Protein AF-A0A965P077-F1 (afdb_monomer_lite)

Radius of gyration: 17.8 Å; chains: 1; bounding box: 45×40×50 Å

Sequence (137 aa):
MSADMKITLGLLRQVIREGLELAEAGVLDDFQLNEVIIEENLDEAEYKGRDVPLGKPMKGDTAKFKVYVKDKKTGNVKKVNFGDKGMEIRRDNPKARKSFRARHGCGTKRASDRTKAAFWSCRMWSKKPVSKILGGK

Secondary structure (DSSP, 8-state):
--------HHHHHHHHHHHHHHHHTT-S-HHHHHHHHHHT----EESSSSEE-BS--EE-SSSSEEEEEE-TTT--EEEEEES-TT-----SSHHHHHHHHHHTTTTSGGG--TTSHHHHHHHHTSSS-HHHHTT--

Structure (mmCIF, N/CA/C/O backbone):
data_AF-A0A965P077-F1
#
_entry.id   AF-A0A965P077-F1
#
loop_
_atom_site.group_PDB
_atom_site.id
_atom_site.type_symbol
_atom_site.label_atom_id
_atom_site.label_alt_id
_atom_site.label_comp_id
_atom_site.label_asym_id
_atom_site.label_entity_id
_atom_site.label_seq_id
_atom_site.pdbx_PDB_ins_code
_atom_site.Cartn_x
_atom_site.Cartn_y
_atom_site.Cartn_z
_atom_site.occupancy
_atom_site.B_iso_or_equiv
_atom_site.auth_seq_id
_atom_site.auth_comp_id
_atom_site.auth_asym_id
_atom_site.auth_atom_id
_atom_site.pdbx_PDB_model_num
ATOM 1 N N . MET A 1 1 ? -3.931 -28.890 31.395 1.00 40.31 1 MET A N 1
ATOM 2 C CA . MET A 1 1 ? -4.685 -27.628 31.227 1.00 40.31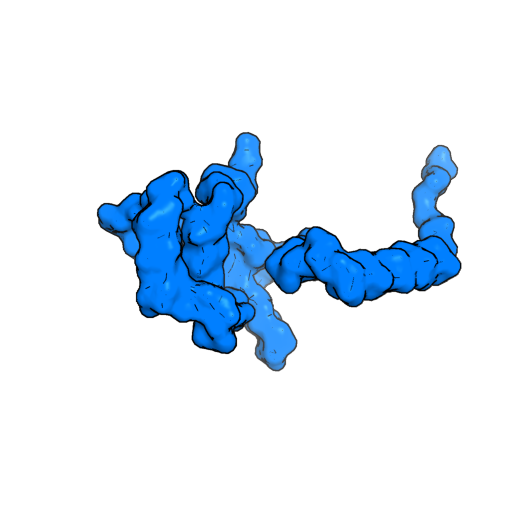 1 MET A CA 1
ATOM 3 C C . MET A 1 1 ? -4.075 -26.594 32.162 1.00 40.31 1 MET A C 1
ATOM 5 O O . MET A 1 1 ? -4.107 -26.834 33.354 1.00 40.31 1 MET A O 1
ATOM 9 N N . SER A 1 2 ? -3.462 -25.485 31.771 1.00 39.31 2 SER A N 1
ATOM 10 C CA . SER A 1 2 ? -2.900 -25.000 30.507 1.00 39.31 2 SER A CA 1
ATOM 11 C C . SER A 1 2 ? -1.799 -24.034 30.957 1.00 39.31 2 SER A C 1
ATOM 13 O O . SER A 1 2 ? -2.078 -23.139 31.751 1.00 39.31 2 SER A O 1
ATOM 15 N N . ALA A 1 3 ? -0.554 -24.278 30.558 1.00 44.47 3 ALA A N 1
ATOM 16 C CA . ALA A 1 3 ? 0.625 -23.556 31.036 1.00 44.47 3 ALA A CA 1
ATOM 17 C C . ALA A 1 3 ? 0.918 -22.328 30.163 1.00 44.47 3 ALA A C 1
ATOM 19 O O . ALA A 1 3 ? 2.042 -22.136 29.716 1.00 44.47 3 ALA A O 1
ATOM 20 N N . ASP A 1 4 ? -0.097 -21.500 29.934 1.00 53.97 4 ASP A N 1
ATOM 21 C CA . ASP A 1 4 ? 0.027 -20.281 29.145 1.00 53.97 4 ASP A CA 1
ATOM 22 C C . ASP A 1 4 ? -0.453 -19.094 29.971 1.00 53.97 4 ASP A C 1
ATOM 24 O O . ASP A 1 4 ? -1.481 -19.172 30.639 1.00 53.97 4 ASP A O 1
ATOM 28 N N . MET A 1 5 ? 0.289 -17.988 29.874 1.00 48.06 5 MET A N 1
ATOM 29 C CA . MET A 1 5 ? -0.014 -16.663 30.430 1.00 48.06 5 MET A CA 1
ATOM 30 C C . MET A 1 5 ? 0.643 -16.305 31.770 1.00 48.06 5 MET A C 1
ATOM 32 O O . MET A 1 5 ? -0.022 -15.863 32.700 1.00 48.06 5 MET A O 1
ATOM 36 N N . LYS A 1 6 ? 1.979 -16.361 31.837 1.00 48.19 6 LYS A N 1
ATOM 37 C CA . LYS A 1 6 ? 2.762 -15.405 32.648 1.00 48.19 6 LYS A CA 1
ATOM 38 C C . LYS A 1 6 ? 4.062 -15.021 31.939 1.00 48.19 6 LYS A C 1
ATOM 40 O O . LYS A 1 6 ? 5.152 -15.323 32.416 1.00 48.19 6 LYS A O 1
ATOM 45 N N . ILE A 1 7 ? 3.951 -14.312 30.815 1.00 53.66 7 ILE A N 1
ATOM 46 C CA . ILE A 1 7 ? 5.055 -13.454 30.369 1.00 53.66 7 ILE A CA 1
ATOM 47 C C . ILE A 1 7 ? 5.165 -12.359 31.434 1.00 53.66 7 ILE A C 1
ATOM 49 O O . ILE A 1 7 ? 4.295 -11.498 31.556 1.00 53.66 7 ILE A O 1
ATOM 53 N N . THR A 1 8 ? 6.167 -12.455 32.302 1.00 59.62 8 THR A N 1
ATOM 54 C CA . THR A 1 8 ? 6.384 -11.485 33.374 1.00 59.62 8 THR A CA 1
ATOM 55 C C . THR A 1 8 ? 6.720 -10.121 32.766 1.00 59.62 8 THR A C 1
ATOM 57 O O . THR A 1 8 ? 7.439 -10.032 31.773 1.00 59.62 8 THR A O 1
ATOM 60 N N . LEU A 1 9 ? 6.237 -9.031 33.375 1.00 56.34 9 LEU A N 1
ATOM 61 C CA . LEU A 1 9 ? 6.557 -7.643 32.986 1.00 56.34 9 LEU A CA 1
ATOM 62 C C . LEU A 1 9 ? 8.070 -7.389 32.824 1.00 56.34 9 LEU A C 1
ATOM 64 O O . LEU A 1 9 ? 8.470 -6.488 32.089 1.00 56.34 9 LEU A O 1
ATOM 68 N N . GLY A 1 10 ? 8.906 -8.186 33.500 1.00 61.03 10 GLY A N 1
ATOM 69 C CA . GLY A 1 10 ? 10.358 -8.189 33.334 1.00 61.03 10 GLY A CA 1
ATOM 70 C C . GLY A 1 10 ? 10.800 -8.620 31.936 1.00 61.03 10 GLY A C 1
ATOM 71 O O . GLY A 1 10 ? 11.600 -7.918 31.325 1.00 61.03 10 GLY A O 1
ATOM 72 N N . LEU A 1 11 ? 10.219 -9.696 31.398 1.00 64.81 11 LEU A N 1
ATOM 73 C CA . LEU A 1 11 ? 10.525 -10.188 30.054 1.00 64.81 11 LEU A CA 1
ATOM 74 C C . LEU A 1 11 ? 10.088 -9.176 28.986 1.00 64.81 11 LEU A C 1
ATOM 76 O O . LEU A 1 11 ? 10.843 -8.885 28.067 1.00 64.81 11 LEU A O 1
ATOM 80 N N . LEU A 1 12 ? 8.913 -8.558 29.157 1.00 67.81 12 LEU A N 1
ATOM 81 C CA . LEU A 1 12 ? 8.425 -7.522 28.240 1.00 67.81 12 LEU A CA 1
ATOM 82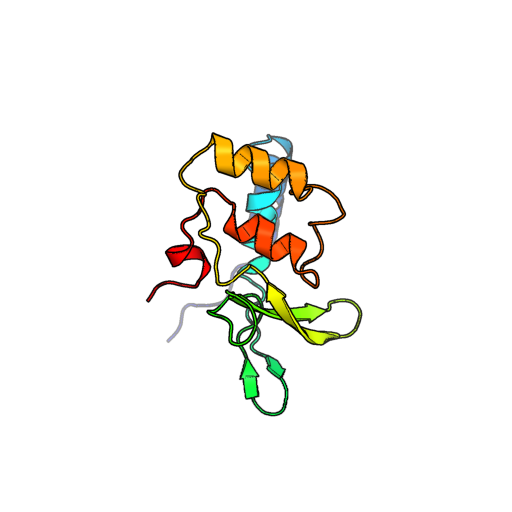 C C . LEU A 1 12 ? 9.333 -6.282 28.244 1.00 67.81 12 LEU A C 1
ATOM 84 O O . LEU A 1 12 ? 9.687 -5.765 27.189 1.00 67.81 12 LEU A O 1
ATOM 88 N N . ARG A 1 13 ? 9.759 -5.819 29.428 1.00 70.00 13 ARG A N 1
ATOM 89 C CA . ARG A 1 13 ? 10.716 -4.705 29.539 1.00 70.00 13 ARG A CA 1
ATOM 90 C C . ARG A 1 13 ? 12.064 -5.042 28.919 1.00 70.00 13 ARG A C 1
ATOM 92 O O . ARG A 1 13 ? 12.703 -4.141 28.391 1.00 70.00 13 ARG A O 1
ATOM 99 N N . GLN A 1 14 ? 12.497 -6.295 29.010 1.00 70.00 14 GLN A N 1
ATOM 100 C CA . GLN A 1 14 ? 13.755 -6.743 28.432 1.00 70.00 14 GLN A CA 1
ATOM 101 C C . GLN A 1 14 ? 13.691 -6.773 26.901 1.00 70.00 14 GLN A C 1
ATOM 103 O O . GLN A 1 14 ? 14.532 -6.147 26.265 1.00 70.00 14 GLN A O 1
ATOM 108 N N . VAL A 1 15 ? 12.624 -7.333 26.324 1.00 69.38 15 VAL A N 1
ATOM 109 C CA . VAL A 1 15 ? 12.389 -7.327 24.868 1.00 69.38 15 VAL A CA 1
ATOM 110 C C . VAL A 1 15 ? 12.280 -5.901 24.311 1.00 69.38 15 VAL A C 1
ATOM 112 O O . VAL A 1 15 ? 12.834 -5.609 23.255 1.00 69.38 15 VAL A O 1
ATOM 115 N N . ILE A 1 16 ? 11.620 -4.979 25.024 1.00 74.88 16 ILE A N 1
ATOM 116 C CA . ILE A 1 16 ? 11.525 -3.570 24.599 1.00 74.88 16 ILE A CA 1
ATOM 117 C C . ILE A 1 16 ? 12.896 -2.877 24.638 1.00 74.88 16 ILE A C 1
ATOM 119 O O . ILE A 1 16 ? 13.207 -2.097 23.740 1.00 74.88 16 ILE A O 1
ATOM 123 N N . ARG A 1 17 ? 13.722 -3.150 25.659 1.00 75.88 17 ARG A N 1
ATOM 124 C CA . ARG A 1 17 ? 15.063 -2.555 25.792 1.00 75.88 17 ARG A CA 1
ATOM 125 C C . ARG A 1 17 ? 16.006 -3.055 24.700 1.00 75.88 17 ARG A C 1
ATOM 127 O O . ARG A 1 17 ? 16.645 -2.242 24.046 1.00 75.88 17 ARG A O 1
ATOM 134 N N . GLU A 1 18 ? 16.016 -4.365 24.465 1.00 72.69 18 GLU A N 1
ATOM 135 C CA . GLU A 1 18 ? 16.800 -5.000 23.399 1.00 72.69 18 GLU A CA 1
ATOM 136 C C . GLU A 1 18 ? 16.337 -4.514 22.012 1.00 72.69 18 GLU A C 1
ATOM 138 O O . GLU A 1 18 ? 17.155 -4.210 21.149 1.00 72.69 18 GLU A O 1
ATOM 143 N N . GLY A 1 19 ? 15.026 -4.335 21.809 1.00 66.31 19 GLY A N 1
ATOM 144 C CA . GLY A 1 19 ? 14.477 -3.755 20.580 1.00 66.31 19 GLY A CA 1
ATOM 145 C C . GLY A 1 19 ? 14.866 -2.288 20.342 1.00 66.31 19 GLY A C 1
ATOM 146 O O . GLY A 1 19 ? 15.036 -1.891 19.188 1.00 66.31 19 GLY A O 1
ATOM 147 N N . LEU A 1 20 ? 15.032 -1.488 21.403 1.00 68.19 20 LEU A N 1
ATOM 148 C CA . LEU A 1 20 ? 15.458 -0.085 21.314 1.00 68.19 20 LEU A CA 1
ATOM 149 C C . LEU A 1 20 ? 16.958 0.035 20.999 1.00 68.19 20 LEU A C 1
ATOM 151 O O . LEU A 1 20 ? 17.327 0.819 20.127 1.00 68.19 20 LEU A O 1
ATOM 155 N N . GLU A 1 21 ? 17.804 -0.795 21.618 1.00 68.19 21 GLU A N 1
ATOM 156 C CA . GLU A 1 21 ? 19.244 -0.843 21.311 1.00 68.19 21 GLU A CA 1
ATOM 157 C C . GLU A 1 21 ? 19.513 -1.292 19.865 1.00 68.19 21 GLU A C 1
ATOM 159 O O . GLU A 1 21 ? 20.376 -0.741 19.181 1.00 68.19 21 GLU A O 1
ATOM 164 N N . LEU A 1 22 ? 18.725 -2.236 19.341 1.00 60.97 22 LEU A N 1
ATOM 165 C CA . LEU A 1 22 ? 18.828 -2.677 17.944 1.00 60.97 22 LEU A CA 1
ATOM 166 C C . LEU A 1 22 ? 18.363 -1.611 16.931 1.00 60.97 22 LEU A C 1
ATOM 168 O O . LEU A 1 22 ? 18.828 -1.611 15.785 1.00 60.97 22 LEU A O 1
ATOM 172 N N . ALA A 1 23 ? 17.473 -0.699 17.338 1.00 57.69 23 ALA A N 1
ATOM 173 C CA . ALA A 1 23 ? 17.053 0.447 16.531 1.00 57.69 23 ALA A CA 1
ATOM 174 C C . ALA A 1 23 ? 18.130 1.549 16.494 1.00 57.69 23 ALA A C 1
ATOM 176 O O . ALA A 1 23 ? 18.382 2.117 15.431 1.00 57.69 23 ALA A O 1
ATOM 177 N N . GLU A 1 24 ? 18.815 1.803 17.615 1.00 65.75 24 GLU A N 1
ATOM 178 C CA . GLU A 1 24 ? 19.961 2.726 17.687 1.00 65.75 24 GLU A CA 1
ATOM 179 C C . GLU A 1 24 ? 21.191 2.186 16.937 1.00 65.75 24 GLU A C 1
ATOM 181 O O . GLU A 1 24 ? 21.920 2.950 16.305 1.00 65.75 24 GLU A O 1
ATOM 186 N N . ALA A 1 25 ? 21.368 0.861 16.907 1.00 64.38 25 ALA A N 1
ATOM 187 C CA . ALA A 1 25 ? 22.412 0.181 16.136 1.00 64.38 25 ALA A CA 1
ATOM 188 C C . ALA A 1 25 ? 22.155 0.143 14.611 1.00 64.38 25 ALA A C 1
ATOM 190 O O . ALA A 1 25 ? 22.974 -0.394 13.862 1.00 64.38 25 ALA A O 1
ATOM 191 N N . GLY A 1 26 ? 21.030 0.688 14.125 1.00 57.31 26 GLY A N 1
ATOM 192 C CA . GLY A 1 26 ? 20.736 0.817 12.692 1.00 57.31 26 GLY A CA 1
ATOM 193 C C . GLY A 1 26 ? 20.490 -0.507 11.955 1.00 57.31 26 GLY A C 1
ATOM 194 O O . GLY A 1 26 ? 20.569 -0.551 10.727 1.00 57.31 26 GLY A O 1
ATOM 195 N N . VAL A 1 27 ? 20.203 -1.590 12.687 1.00 59.91 27 VAL A N 1
ATOM 196 C CA . VAL A 1 27 ? 20.005 -2.944 12.134 1.00 59.91 27 VAL A CA 1
ATOM 197 C C . VAL A 1 27 ? 18.614 -3.105 11.512 1.00 59.91 27 VAL A C 1
ATOM 199 O O . VAL A 1 27 ? 18.439 -3.854 10.550 1.00 59.91 27 VAL A O 1
ATOM 202 N N . LEU A 1 28 ? 17.623 -2.375 12.026 1.00 47.84 28 LEU A N 1
ATOM 203 C CA . LEU A 1 28 ? 16.257 -2.367 11.514 1.00 47.84 28 LEU A CA 1
ATOM 204 C C . LEU A 1 28 ? 15.972 -1.022 10.853 1.00 47.84 28 LEU A C 1
ATOM 206 O O . LEU A 1 28 ? 16.034 0.028 11.487 1.00 47.84 28 LEU A O 1
ATOM 210 N N . ASP A 1 29 ? 15.641 -1.047 9.564 1.00 52.75 29 ASP A N 1
ATOM 211 C CA . ASP A 1 29 ? 15.155 0.148 8.889 1.00 52.75 29 ASP A CA 1
ATOM 212 C C . ASP A 1 29 ? 13.746 0.509 9.407 1.00 52.75 29 ASP A C 1
ATOM 214 O O . ASP A 1 29 ? 12.965 -0.377 9.758 1.00 52.75 29 ASP A O 1
ATOM 218 N N . ASP A 1 30 ? 13.406 1.803 9.449 1.00 54.03 30 ASP A N 1
ATOM 219 C CA . ASP A 1 30 ? 12.131 2.367 9.955 1.00 54.03 30 ASP A CA 1
ATOM 220 C C . ASP A 1 30 ? 10.870 1.630 9.423 1.00 54.03 30 ASP A C 1
ATOM 222 O O . ASP A 1 30 ? 9.811 1.592 10.054 1.00 54.03 30 ASP A O 1
ATOM 226 N N . PHE A 1 31 ? 10.985 0.956 8.271 1.00 54.00 31 PHE A N 1
ATOM 227 C CA . PHE A 1 31 ? 9.942 0.122 7.677 1.00 54.00 31 PHE A CA 1
ATOM 228 C C . PHE A 1 31 ? 9.671 -1.197 8.421 1.00 54.00 31 PHE A C 1
ATOM 230 O O . PHE A 1 31 ? 8.515 -1.628 8.457 1.00 54.00 31 PHE A O 1
ATOM 237 N N . GLN A 1 32 ? 10.696 -1.849 8.981 1.00 53.62 32 GLN A N 1
ATOM 238 C CA . GLN A 1 32 ? 10.576 -3.118 9.715 1.00 53.62 32 GLN A CA 1
ATOM 239 C C . GLN A 1 32 ? 9.925 -2.906 11.085 1.00 53.62 32 GLN A C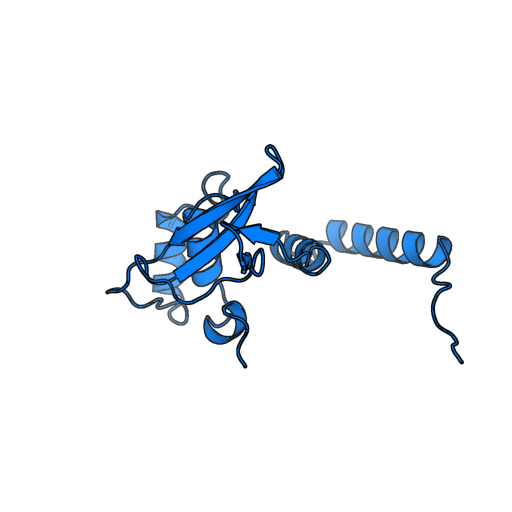 1
ATOM 241 O O . GLN A 1 32 ? 9.047 -3.676 11.466 1.00 53.62 32 GLN A O 1
ATOM 246 N N . LEU A 1 33 ? 10.262 -1.814 11.778 1.00 54.56 33 LEU A N 1
ATOM 247 C CA . LEU A 1 33 ? 9.643 -1.457 13.059 1.00 54.56 33 LEU A CA 1
ATOM 248 C C . LEU A 1 33 ? 8.150 -1.137 12.886 1.00 54.56 33 LEU A C 1
ATOM 250 O O . LEU A 1 33 ? 7.304 -1.579 13.661 1.00 54.56 33 LEU A O 1
ATOM 254 N N . ASN A 1 34 ? 7.801 -0.443 11.798 1.00 53.31 34 ASN A N 1
ATOM 255 C CA . ASN A 1 34 ? 6.408 -0.197 11.444 1.00 53.31 34 ASN A CA 1
ATOM 256 C C . ASN A 1 34 ? 5.677 -1.501 11.081 1.00 53.31 34 ASN A C 1
ATOM 258 O O . ASN A 1 34 ? 4.477 -1.580 11.264 1.00 53.31 34 ASN A O 1
ATOM 262 N N . GLU A 1 35 ? 6.352 -2.533 10.575 1.00 53.25 35 GLU A N 1
ATOM 263 C CA . GLU A 1 35 ? 5.722 -3.822 10.273 1.00 53.25 35 GLU A CA 1
ATOM 264 C C . GLU A 1 35 ? 5.394 -4.637 11.530 1.00 53.25 35 GLU A C 1
ATOM 266 O O . GLU A 1 35 ? 4.279 -5.148 11.628 1.00 53.25 35 GLU A O 1
ATOM 271 N N . VAL A 1 36 ? 6.302 -4.668 12.511 1.00 52.59 36 VAL A N 1
ATOM 272 C CA . VAL A 1 36 ? 6.094 -5.335 13.810 1.00 52.59 36 VAL A CA 1
ATOM 273 C C . VAL A 1 36 ? 4.935 -4.693 14.587 1.00 52.59 36 VAL A C 1
ATOM 275 O O . VAL A 1 36 ? 4.063 -5.392 15.086 1.00 52.59 36 VAL A O 1
ATOM 278 N N . ILE A 1 37 ? 4.829 -3.360 14.578 1.00 52.62 37 ILE A N 1
ATOM 279 C CA . ILE A 1 37 ? 3.735 -2.617 15.242 1.00 52.62 37 ILE A CA 1
ATOM 280 C C . ILE A 1 37 ? 2.358 -2.857 14.571 1.00 52.62 37 ILE A C 1
ATOM 282 O O . ILE A 1 37 ? 1.302 -2.560 15.139 1.00 52.62 37 ILE A O 1
ATOM 286 N N . ILE A 1 38 ? 2.327 -3.364 13.333 1.00 52.91 38 ILE A N 1
ATOM 287 C CA . ILE A 1 38 ? 1.087 -3.551 12.564 1.00 52.91 38 ILE A CA 1
ATOM 288 C C . ILE A 1 38 ? 0.495 -4.951 12.736 1.00 52.91 38 ILE A C 1
ATOM 290 O O . ILE A 1 38 ? -0.730 -5.060 12.666 1.00 52.91 38 ILE A O 1
ATOM 294 N N . GLU A 1 39 ? 1.304 -5.991 12.960 1.00 49.31 39 GLU A N 1
ATOM 295 C CA . GLU A 1 39 ? 0.766 -7.340 13.196 1.00 49.31 39 GLU A CA 1
ATOM 296 C C . GLU A 1 39 ? -0.038 -7.431 14.500 1.00 49.31 39 GLU A C 1
ATOM 298 O O . GLU A 1 39 ? -1.032 -8.150 14.538 1.00 49.31 39 GLU A O 1
ATOM 303 N N . GLU A 1 40 ? 0.287 -6.622 15.513 1.00 46.91 40 GLU A N 1
ATOM 304 C CA . GLU A 1 40 ? -0.436 -6.614 16.796 1.00 46.91 40 GLU A CA 1
ATOM 305 C C . GLU A 1 40 ? -1.812 -5.911 16.767 1.00 46.91 40 GLU A C 1
ATOM 307 O O . GLU A 1 40 ? -2.537 -5.964 17.752 1.00 46.91 40 GLU A O 1
ATOM 312 N N . ASN A 1 41 ? -2.215 -5.262 15.665 1.00 46.56 41 ASN A N 1
ATOM 313 C CA . ASN A 1 41 ? -3.469 -4.483 15.584 1.00 46.56 41 ASN A CA 1
ATOM 314 C C . ASN A 1 41 ? -4.540 -5.136 14.682 1.00 46.56 41 ASN A C 1
ATOM 316 O O . ASN A 1 41 ? -5.189 -4.454 13.878 1.00 46.56 41 ASN A O 1
ATOM 320 N N . LEU A 1 42 ? -4.694 -6.460 14.750 1.00 48.50 42 LEU A N 1
ATOM 321 C CA . LEU A 1 42 ? -5.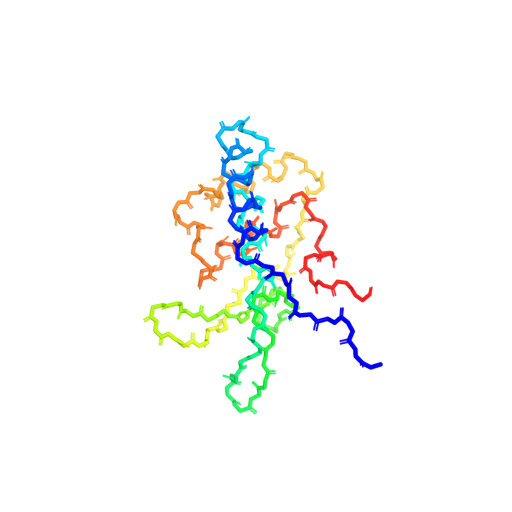736 -7.188 14.021 1.00 48.50 42 LEU A CA 1
ATOM 322 C C . LEU A 1 42 ? -7.053 -7.206 14.799 1.00 48.50 42 LEU A C 1
ATOM 324 O O . LEU A 1 42 ? -7.455 -8.242 15.308 1.00 48.50 42 LEU A O 1
ATOM 328 N N . ASP A 1 43 ? -7.754 -6.078 14.791 1.00 54.31 43 ASP A N 1
ATOM 329 C CA . ASP A 1 43 ? -9.161 -6.051 15.176 1.00 54.31 43 ASP A CA 1
ATOM 330 C C . ASP A 1 43 ? -9.990 -5.846 13.912 1.00 54.31 43 ASP A C 1
ATOM 332 O O . ASP A 1 43 ? -9.912 -4.819 13.227 1.00 54.31 43 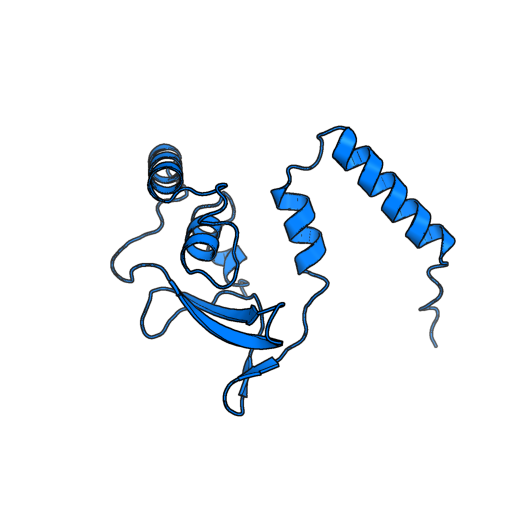ASP A O 1
ATOM 336 N N . GLU A 1 44 ? -10.735 -6.880 13.546 1.00 61.66 44 GLU A N 1
ATOM 337 C CA . GLU A 1 44 ? -11.829 -6.806 12.586 1.00 61.66 44 GLU A CA 1
ATOM 338 C C . GLU A 1 44 ? -12.735 -5.619 12.946 1.00 61.66 44 GLU A C 1
ATOM 340 O O . GLU A 1 44 ? -12.904 -5.272 14.116 1.00 61.66 44 GLU A O 1
ATOM 345 N N . ALA A 1 45 ? -13.270 -4.926 11.943 1.00 68.81 45 ALA A N 1
ATOM 346 C CA . ALA A 1 45 ? -14.133 -3.782 12.201 1.00 68.81 45 ALA A CA 1
ATOM 347 C C . ALA A 1 45 ? -15.371 -3.813 11.323 1.00 68.81 45 ALA A C 1
ATOM 349 O O . ALA A 1 45 ? -15.306 -4.190 10.152 1.00 68.81 45 ALA A O 1
ATOM 350 N N . GLU A 1 46 ? -16.481 -3.338 11.875 1.00 69.31 46 GLU A N 1
ATOM 351 C CA . GLU A 1 46 ? -17.724 -3.231 11.136 1.00 69.31 46 GLU A CA 1
ATOM 352 C C . GLU A 1 46 ? -17.654 -2.053 10.150 1.00 69.31 46 GLU A C 1
ATOM 354 O O . GLU A 1 46 ? -17.427 -0.894 10.510 1.00 69.31 46 GLU A O 1
ATOM 359 N N . TYR A 1 47 ? -17.852 -2.344 8.868 1.00 70.81 47 TYR A N 1
ATOM 360 C CA . TYR A 1 47 ? -18.000 -1.351 7.815 1.00 70.81 47 TYR A CA 1
ATOM 361 C C . TYR A 1 47 ? -19.303 -1.597 7.057 1.00 70.81 47 TYR A C 1
ATOM 363 O O . TYR A 1 47 ? -19.399 -2.519 6.246 1.00 70.81 47 TYR A O 1
ATOM 371 N N . LYS A 1 48 ? -20.292 -0.720 7.274 1.00 74.62 48 LYS A N 1
ATOM 372 C CA . LYS A 1 48 ? -21.632 -0.803 6.662 1.00 74.62 48 LYS A CA 1
ATOM 373 C C . LYS A 1 48 ? -22.331 -2.150 6.937 1.00 74.62 48 LYS A C 1
ATOM 375 O O . LYS A 1 48 ? -22.808 -2.784 5.994 1.00 74.62 48 LYS A O 1
ATOM 380 N N . GLY A 1 49 ? -22.362 -2.592 8.199 1.00 75.31 49 GLY A N 1
ATOM 381 C CA . GLY A 1 49 ? -23.026 -3.839 8.598 1.00 75.31 49 GLY A CA 1
ATOM 382 C C . GLY A 1 49 ? -22.287 -5.114 8.189 1.00 75.31 49 GLY A C 1
ATOM 383 O O . GLY A 1 49 ? -22.914 -6.158 8.039 1.00 75.31 49 GLY A O 1
ATOM 384 N N . ARG A 1 50 ? -20.980 -5.030 7.905 1.00 77.31 50 ARG A N 1
ATOM 385 C CA . ARG A 1 50 ? -20.141 -6.183 7.549 1.00 77.31 50 ARG A CA 1
ATOM 386 C C . ARG A 1 50 ? -18.798 -6.095 8.246 1.00 77.31 50 ARG A C 1
ATOM 388 O O . ARG A 1 50 ? -18.153 -5.048 8.166 1.00 77.31 50 ARG A O 1
ATOM 395 N N . ASP A 1 51 ? -18.347 -7.202 8.814 1.00 78.38 51 ASP A N 1
ATOM 396 C CA . ASP A 1 51 ? -16.986 -7.318 9.323 1.00 78.38 51 ASP A CA 1
ATOM 397 C C . ASP A 1 51 ? -15.993 -7.282 8.165 1.00 78.38 51 ASP A C 1
ATOM 399 O O . ASP A 1 51 ? -16.088 -8.041 7.192 1.00 78.38 51 ASP A O 1
ATOM 403 N N . VAL A 1 52 ? -15.052 -6.342 8.235 1.00 82.88 52 VAL A N 1
ATOM 404 C CA . VAL A 1 52 ? -13.994 -6.197 7.240 1.00 82.88 52 VAL A CA 1
ATOM 405 C C . VAL A 1 52 ? -12.617 -6.322 7.884 1.00 82.88 52 VAL A C 1
ATOM 407 O O . VAL A 1 52 ? -12.361 -5.729 8.935 1.00 82.88 52 VAL A O 1
ATOM 410 N N . PRO A 1 53 ? -11.680 -7.033 7.229 1.00 83.94 53 PRO A N 1
ATOM 411 C CA . PRO A 1 53 ? -10.311 -7.097 7.706 1.00 83.94 53 PRO A CA 1
ATOM 412 C C . PRO A 1 53 ? -9.645 -5.726 7.553 1.00 83.94 53 PRO A C 1
ATOM 414 O O . PRO A 1 53 ? -9.542 -5.177 6.447 1.00 83.94 53 PRO A O 1
ATOM 417 N N . LEU A 1 54 ? -9.162 -5.173 8.665 1.00 86.50 54 LEU A N 1
ATOM 418 C CA . LEU A 1 54 ? -8.438 -3.910 8.668 1.00 86.50 54 LEU A CA 1
ATOM 419 C C . LEU A 1 54 ? -6.983 -4.090 8.238 1.00 86.50 54 LEU A C 1
ATOM 421 O O . LEU A 1 54 ? -6.321 -5.081 8.529 1.00 86.50 54 LEU A O 1
ATOM 425 N N . GLY A 1 55 ? -6.467 -3.104 7.505 1.00 84.62 55 GLY A N 1
ATOM 426 C CA . GLY A 1 55 ? -5.060 -3.031 7.116 1.00 84.62 55 GLY A CA 1
ATOM 427 C C . GLY A 1 55 ? -4.600 -4.072 6.094 1.00 84.62 55 GLY A C 1
ATOM 428 O O . GLY A 1 55 ? -3.451 -3.992 5.664 1.00 84.62 55 GLY A O 1
ATOM 429 N N . LYS A 1 56 ? -5.474 -4.991 5.668 1.00 87.38 56 LYS A N 1
ATOM 430 C CA . LYS A 1 56 ? -5.183 -6.021 4.666 1.00 87.38 56 LYS A CA 1
ATOM 431 C C . LYS A 1 56 ? -5.632 -5.556 3.274 1.00 87.38 56 LYS A C 1
ATOM 433 O O . LYS A 1 56 ? -6.831 -5.360 3.052 1.00 87.38 56 LYS A O 1
ATOM 438 N N . PRO A 1 57 ? -4.705 -5.336 2.324 1.00 90.62 57 PRO A N 1
ATOM 439 C CA . PRO A 1 57 ? -5.072 -4.997 0.959 1.00 90.62 57 PRO A CA 1
ATOM 440 C C . PRO A 1 57 ? -5.690 -6.188 0.232 1.00 90.62 57 PRO A C 1
ATOM 442 O O . PRO A 1 57 ? -5.217 -7.313 0.339 1.00 90.62 57 PRO A O 1
ATOM 445 N N . MET A 1 58 ? -6.720 -5.923 -0.562 1.00 90.56 58 MET A N 1
ATOM 446 C CA . MET A 1 58 ? -7.472 -6.912 -1.331 1.00 90.56 58 MET A CA 1
ATOM 447 C C . MET A 1 58 ? -7.655 -6.429 -2.769 1.00 90.56 58 MET A C 1
ATOM 449 O O . MET A 1 58 ? -7.464 -5.247 -3.068 1.00 90.56 58 MET A O 1
ATOM 453 N N . LYS A 1 59 ? -8.064 -7.320 -3.679 1.00 90.19 59 LYS A N 1
ATOM 454 C CA . LYS A 1 59 ? -8.467 -6.902 -5.032 1.00 90.19 59 LYS A CA 1
ATOM 455 C C . LYS A 1 59 ? -9.674 -5.963 -4.955 1.00 90.19 59 LYS A C 1
ATOM 457 O O . LYS A 1 59 ? -10.626 -6.213 -4.217 1.00 90.19 59 LYS A O 1
ATOM 462 N N . GLY A 1 60 ? -9.572 -4.846 -5.668 1.00 88.25 60 GLY A N 1
ATOM 463 C CA . GLY A 1 60 ? -10.554 -3.770 -5.654 1.00 88.25 60 GLY A CA 1
ATOM 464 C C . GLY A 1 60 ? -11.615 -3.918 -6.740 1.00 88.25 60 GLY A C 1
ATOM 465 O O . GLY A 1 60 ? -11.382 -4.538 -7.775 1.00 88.25 60 GLY A O 1
ATOM 466 N N . ASP A 1 61 ? -12.772 -3.301 -6.495 1.00 85.50 61 ASP A N 1
ATOM 467 C CA . ASP A 1 61 ? -13.901 -3.299 -7.433 1.00 85.50 61 ASP A CA 1
ATOM 468 C C . ASP A 1 61 ? -13.803 -2.094 -8.382 1.00 85.50 61 ASP A C 1
ATOM 470 O O . ASP A 1 61 ? -14.007 -2.226 -9.583 1.00 85.50 61 ASP A O 1
ATOM 474 N N . THR A 1 62 ? -13.433 -0.918 -7.860 1.00 88.19 62 THR A N 1
ATOM 475 C CA . THR A 1 62 ? -13.285 0.335 -8.627 1.00 88.19 62 THR A CA 1
ATOM 476 C C . THR A 1 62 ? -11.851 0.537 -9.111 1.00 88.19 62 THR A C 1
ATOM 478 O O . THR A 1 62 ? -11.617 0.743 -10.298 1.00 88.19 62 THR A O 1
ATOM 481 N N . ALA A 1 63 ? -10.885 0.423 -8.200 1.00 92.44 63 ALA A N 1
ATOM 482 C CA . ALA A 1 63 ? -9.453 0.472 -8.490 1.00 92.44 63 ALA A CA 1
ATOM 483 C C . ALA A 1 63 ? -8.865 -0.946 -8.530 1.00 92.44 63 ALA A C 1
ATOM 485 O O . ALA A 1 63 ? -9.579 -1.921 -8.296 1.00 92.44 63 ALA A O 1
ATOM 486 N N . LYS A 1 64 ? -7.562 -1.082 -8.796 1.00 93.19 64 LYS A N 1
ATOM 487 C CA . LYS A 1 64 ? -6.914 -2.403 -8.810 1.00 93.19 64 LYS A CA 1
ATOM 488 C C . LYS A 1 64 ? -6.946 -3.081 -7.439 1.00 93.19 64 LYS A C 1
ATOM 490 O O . LYS A 1 64 ? -7.161 -4.291 -7.352 1.00 93.19 64 LYS A O 1
ATOM 495 N N . PHE A 1 65 ? -6.780 -2.301 -6.372 1.00 94.00 65 PHE A N 1
ATOM 496 C CA . PHE A 1 65 ? -6.801 -2.781 -4.995 1.00 94.00 65 PHE A CA 1
ATOM 497 C C . PHE A 1 65 ? -7.686 -1.909 -4.100 1.00 94.00 65 PHE A C 1
ATOM 499 O O . PHE A 1 65 ? -7.914 -0.726 -4.369 1.00 94.00 65 PHE A O 1
ATOM 506 N N . LYS A 1 66 ? -8.174 -2.508 -3.014 1.00 93.44 66 LYS A N 1
ATOM 507 C CA . LYS A 1 66 ? -8.910 -1.845 -1.936 1.00 93.44 66 LYS A CA 1
ATOM 508 C C . LYS A 1 66 ? -8.346 -2.250 -0.582 1.00 93.44 66 LYS A C 1
ATOM 510 O O . LYS A 1 66 ? -7.831 -3.352 -0.432 1.00 93.44 66 LYS A O 1
ATOM 515 N N . VAL A 1 67 ? -8.465 -1.375 0.404 1.00 92.56 67 VAL A N 1
ATOM 516 C CA . VAL A 1 67 ? -8.088 -1.659 1.791 1.00 92.56 67 VAL A CA 1
ATOM 517 C C . VAL A 1 67 ? -8.976 -0.873 2.739 1.00 92.56 67 VAL A C 1
ATOM 519 O O . VAL A 1 67 ? -9.350 0.266 2.450 1.00 92.56 67 VAL A O 1
ATOM 522 N N . TYR A 1 68 ? -9.318 -1.492 3.861 1.00 91.12 68 TYR A N 1
ATOM 523 C CA . TYR A 1 68 ? -10.039 -0.841 4.942 1.00 91.12 68 TYR A CA 1
ATOM 524 C C . TYR A 1 68 ? -9.043 -0.379 5.993 1.00 91.12 68 TYR A C 1
ATOM 526 O O . TYR A 1 68 ? -8.160 -1.128 6.411 1.00 91.12 68 TYR A O 1
ATOM 534 N N . VAL A 1 69 ? -9.142 0.886 6.379 1.00 90.44 69 VAL A N 1
ATOM 535 C CA . VAL A 1 69 ? -8.214 1.510 7.317 1.00 90.44 69 VAL A CA 1
ATOM 536 C C . VAL A 1 69 ? -9.016 2.240 8.368 1.00 90.44 69 VAL A C 1
ATOM 538 O O . VAL A 1 69 ? -9.838 3.090 8.035 1.00 90.44 69 VAL A O 1
ATOM 541 N N . LYS A 1 70 ? -8.751 1.931 9.633 1.00 86.38 70 LYS A N 1
ATOM 542 C CA . LYS A 1 70 ? -9.267 2.705 10.754 1.00 86.38 70 LYS A CA 1
ATOM 543 C C . LYS A 1 70 ? -8.426 3.964 10.916 1.00 86.38 70 LYS A C 1
ATOM 545 O O . LYS A 1 70 ? -7.202 3.901 11.038 1.00 86.38 70 LYS A O 1
ATOM 550 N N . ASP A 1 71 ? -9.081 5.112 10.859 1.00 82.69 71 ASP A N 1
ATOM 551 C CA . ASP A 1 71 ? -8.450 6.395 11.118 1.00 82.69 71 ASP A CA 1
ATOM 552 C C . ASP A 1 71 ? -8.255 6.548 12.629 1.00 82.69 71 ASP A C 1
ATOM 554 O O . ASP A 1 71 ? -9.224 6.627 13.380 1.00 82.69 71 ASP A O 1
ATOM 558 N N . LYS A 1 72 ? -6.999 6.600 13.084 1.00 79.69 72 LYS A N 1
ATOM 559 C CA . LYS A 1 72 ? -6.675 6.716 14.515 1.00 79.69 72 LYS A CA 1
ATOM 560 C C . LYS A 1 72 ? -7.216 8.002 15.150 1.00 79.69 72 LYS A C 1
ATOM 562 O O . LYS A 1 72 ? -7.390 8.037 16.359 1.00 79.69 72 LYS A O 1
ATOM 567 N N . LYS A 1 73 ? -7.476 9.050 14.358 1.00 78.31 73 LYS A N 1
ATOM 568 C CA . LYS A 1 73 ? -7.966 10.340 14.868 1.00 78.31 73 LYS A CA 1
ATOM 569 C C . LYS A 1 73 ? -9.470 10.358 15.082 1.00 78.31 73 LYS A C 1
ATOM 571 O O . LYS A 1 73 ? -9.944 11.009 15.999 1.00 78.31 73 LYS A O 1
ATOM 576 N N . THR A 1 74 ? -10.213 9.700 14.195 1.00 81.06 74 THR A N 1
ATOM 577 C CA . THR A 1 74 ? -11.684 9.755 14.193 1.00 81.06 74 THR A CA 1
ATOM 578 C C . THR A 1 74 ? -12.332 8.439 14.607 1.00 81.06 74 THR A C 1
ATOM 580 O O . THR A 1 74 ? -13.543 8.391 14.755 1.00 81.06 74 THR A O 1
ATOM 583 N N . GLY A 1 75 ? -11.562 7.355 14.743 1.00 80.25 75 GLY A N 1
ATOM 584 C CA . GLY A 1 75 ? -12.068 6.007 15.017 1.00 80.25 75 GLY A CA 1
ATOM 585 C C . GLY A 1 75 ? -12.786 5.350 13.832 1.00 80.25 75 GLY A C 1
ATOM 586 O O . GLY A 1 75 ? -13.040 4.149 13.868 1.00 80.25 75 GLY A O 1
ATOM 587 N N . ASN A 1 76 ? -13.062 6.104 12.764 1.00 85.12 76 ASN A N 1
ATOM 588 C CA . ASN A 1 76 ? -13.861 5.659 11.629 1.00 85.12 76 ASN A CA 1
ATOM 589 C C . ASN A 1 76 ? -13.083 4.747 10.678 1.00 85.12 76 ASN A C 1
ATOM 591 O O . ASN A 1 76 ? -11.915 4.992 10.355 1.00 85.12 76 ASN A O 1
ATOM 595 N N . VAL A 1 77 ? -13.773 3.739 10.144 1.00 88.25 77 VAL A N 1
ATOM 596 C CA . VAL A 1 77 ? -13.244 2.864 9.095 1.00 88.25 77 VAL A CA 1
ATOM 597 C C . VAL A 1 77 ? -13.454 3.510 7.727 1.00 88.25 77 VAL A C 1
ATOM 599 O O . VAL A 1 77 ? -14.573 3.803 7.306 1.00 88.25 77 VAL A O 1
ATOM 602 N N . LYS A 1 78 ? -12.360 3.714 6.996 1.00 89.44 78 LYS A N 1
ATOM 603 C CA . LYS A 1 78 ? -12.343 4.268 5.640 1.00 89.44 78 LYS A CA 1
ATOM 604 C C . LYS A 1 78 ? -11.964 3.185 4.632 1.00 89.44 78 LYS A C 1
ATOM 606 O O . LYS A 1 78 ? -10.979 2.473 4.818 1.00 89.44 78 LYS A O 1
ATOM 611 N N . LYS A 1 79 ? -12.715 3.100 3.529 1.00 91.06 79 LYS A N 1
ATOM 612 C CA . LYS A 1 79 ? -12.351 2.297 2.350 1.00 91.06 79 LYS A CA 1
ATOM 613 C C . LYS A 1 79 ? -11.445 3.131 1.447 1.00 91.06 79 LYS A C 1
ATOM 615 O O . LYS A 1 79 ? -11.877 4.149 0.913 1.00 91.06 79 LYS A O 1
ATOM 620 N N . VAL A 1 80 ? -10.214 2.681 1.240 1.00 92.75 80 VAL A N 1
ATOM 621 C CA . VAL A 1 80 ? -9.249 3.317 0.337 1.00 92.75 80 VAL A CA 1
ATOM 622 C C . VAL A 1 80 ? -9.112 2.460 -0.916 1.00 92.75 80 VAL A C 1
ATOM 624 O O . VAL A 1 80 ? -8.754 1.286 -0.837 1.00 92.75 80 VAL A O 1
ATOM 627 N N . ASN A 1 81 ? -9.393 3.047 -2.078 1.00 94.06 81 ASN A N 1
ATOM 628 C CA . ASN A 1 81 ? -9.177 2.427 -3.386 1.00 94.06 81 ASN A CA 1
ATOM 629 C C . ASN A 1 81 ? -7.868 2.964 -3.978 1.00 94.06 81 ASN A C 1
ATOM 631 O O . ASN A 1 81 ? -7.616 4.168 -3.916 1.00 94.06 81 ASN A O 1
ATOM 635 N N . PHE A 1 82 ? -7.024 2.090 -4.525 1.00 94.00 82 PHE A N 1
ATOM 636 C CA . PHE A 1 82 ? -5.718 2.491 -5.047 1.00 94.00 82 PHE A CA 1
ATOM 637 C C . PHE A 1 82 ? -5.217 1.573 -6.169 1.00 94.00 82 PHE A C 1
ATOM 639 O O . PHE A 1 82 ? -5.639 0.423 -6.308 1.00 94.00 82 PHE A O 1
ATOM 646 N N . GLY A 1 83 ? -4.278 2.102 -6.955 1.00 91.44 83 GLY A N 1
ATOM 647 C CA . GLY A 1 83 ? -3.714 1.431 -8.124 1.00 91.44 83 GLY A CA 1
ATOM 648 C C . GLY A 1 83 ? -4.643 1.449 -9.340 1.00 91.44 83 GLY A C 1
ATOM 649 O O . GLY A 1 83 ? -5.862 1.344 -9.225 1.00 91.44 83 GLY A O 1
ATOM 650 N N . ASP A 1 84 ? -4.045 1.552 -10.520 1.00 90.38 84 ASP A N 1
ATOM 651 C CA . ASP A 1 84 ? -4.765 1.537 -11.791 1.00 90.38 84 ASP A CA 1
ATOM 652 C C . ASP A 1 84 ? -4.960 0.095 -12.279 1.00 90.38 84 ASP A C 1
ATOM 654 O O . ASP A 1 84 ? -4.018 -0.701 -12.242 1.00 90.38 84 ASP A O 1
ATOM 658 N N . LYS A 1 85 ? -6.172 -0.254 -12.724 1.00 88.81 85 LYS A N 1
ATOM 659 C CA . LYS A 1 85 ? -6.500 -1.593 -13.234 1.00 88.81 85 LYS A CA 1
ATOM 660 C C . LYS A 1 85 ? -5.711 -1.940 -14.496 1.00 88.81 85 LYS A C 1
ATOM 662 O O . LYS A 1 85 ? -5.300 -3.092 -14.627 1.00 88.81 85 LYS A O 1
ATOM 667 N N . GLY A 1 86 ? -5.464 -0.959 -15.366 1.00 87.81 86 GLY A N 1
ATOM 668 C CA . GLY A 1 86 ? -4.762 -1.151 -16.636 1.00 87.81 86 GLY A CA 1
ATOM 669 C C . GLY A 1 86 ? -3.242 -1.244 -16.502 1.00 87.81 86 GLY A C 1
ATOM 670 O O . GLY A 1 86 ? -2.569 -1.646 -17.445 1.00 87.81 86 GLY A O 1
ATOM 671 N N . MET A 1 87 ? -2.681 -0.906 -15.335 1.00 86.75 87 MET A N 1
ATOM 672 C CA . MET A 1 87 ? -1.232 -0.889 -15.142 1.00 86.75 87 MET A CA 1
ATOM 673 C C . MET A 1 87 ? -0.731 -2.053 -14.299 1.00 86.75 87 MET A C 1
ATOM 675 O O . MET A 1 87 ? -1.240 -2.367 -13.219 1.00 86.75 87 MET A O 1
ATOM 679 N N . GLU A 1 88 ? 0.337 -2.680 -14.773 1.00 88.56 88 GLU A N 1
ATOM 680 C CA . GLU A 1 88 ? 1.082 -3.667 -14.011 1.00 88.56 88 GLU A CA 1
ATOM 681 C C . GLU A 1 88 ? 2.076 -3.006 -13.048 1.00 88.56 88 GLU A C 1
ATOM 683 O O . GLU A 1 88 ? 2.728 -2.008 -13.357 1.00 88.56 88 GLU A O 1
ATOM 688 N N . ILE A 1 89 ? 2.218 -3.601 -11.864 1.00 90.94 89 ILE A N 1
ATOM 689 C CA . ILE A 1 89 ? 3.239 -3.209 -10.896 1.00 90.94 89 ILE A CA 1
ATOM 690 C C . ILE A 1 89 ? 4.533 -3.952 -11.244 1.00 90.94 89 ILE A C 1
ATOM 692 O O . ILE A 1 89 ? 4.782 -5.051 -10.744 1.00 90.94 89 ILE A O 1
ATOM 696 N N . ARG A 1 90 ? 5.375 -3.316 -12.061 1.00 89.69 90 ARG A N 1
ATOM 697 C CA . ARG A 1 90 ? 6.710 -3.802 -12.461 1.00 89.69 90 ARG A CA 1
ATOM 698 C C . ARG A 1 90 ? 7.753 -3.599 -11.351 1.00 89.69 90 ARG A C 1
ATOM 700 O O . ARG A 1 90 ? 8.734 -2.875 -11.518 1.00 89.69 90 ARG A O 1
ATOM 707 N N . ARG A 1 91 ? 7.486 -4.149 -10.163 1.00 87.69 91 ARG A N 1
ATOM 708 C CA . ARG A 1 91 ? 8.317 -3.993 -8.944 1.00 87.69 91 ARG A CA 1
ATOM 709 C C . ARG A 1 91 ? 9.647 -4.754 -8.999 1.00 87.69 91 ARG A C 1
ATOM 711 O O . ARG A 1 91 ? 10.582 -4.413 -8.272 1.00 87.69 91 ARG A O 1
ATOM 718 N N . ASP A 1 92 ? 9.665 -5.816 -9.792 1.00 88.56 92 ASP A N 1
ATOM 719 C CA . ASP A 1 92 ? 10.781 -6.706 -10.096 1.00 88.56 92 ASP A CA 1
ATOM 720 C C . ASP A 1 92 ? 11.850 -5.974 -10.911 1.00 88.56 92 ASP A C 1
ATOM 722 O O . ASP A 1 92 ? 13.039 -6.143 -10.658 1.00 88.56 92 ASP A O 1
ATOM 726 N N . ASN A 1 93 ? 11.435 -5.056 -11.787 1.00 93.00 93 ASN A N 1
ATOM 727 C CA . ASN A 1 93 ? 12.345 -4.151 -12.469 1.00 93.00 93 ASN A CA 1
ATOM 728 C C . ASN A 1 93 ? 12.814 -3.025 -11.514 1.00 93.00 93 ASN A C 1
ATOM 730 O O . ASN A 1 93 ? 12.038 -2.120 -11.175 1.00 93.00 93 ASN A O 1
ATOM 734 N N . PRO A 1 94 ? 14.099 -3.003 -11.104 1.00 92.44 94 PRO A N 1
ATOM 735 C CA . PRO A 1 94 ? 14.597 -2.038 -10.125 1.00 92.44 94 PRO A CA 1
ATOM 736 C C . PRO A 1 94 ? 14.554 -0.592 -10.639 1.00 92.44 94 PRO A C 1
ATOM 738 O O . PRO A 1 94 ? 14.318 0.325 -9.847 1.00 92.44 94 PRO A O 1
ATOM 741 N N . LYS A 1 95 ? 14.728 -0.374 -11.952 1.00 94.38 95 LYS A N 1
ATOM 742 C CA . LYS A 1 95 ? 14.654 0.959 -12.573 1.00 94.38 95 LYS A CA 1
ATOM 743 C C . LYS A 1 95 ? 13.221 1.491 -12.534 1.00 94.38 95 LYS A C 1
ATOM 745 O O . LYS A 1 95 ? 13.000 2.623 -12.099 1.00 94.38 95 LYS A O 1
ATOM 750 N N . ALA A 1 96 ? 12.246 0.658 -12.905 1.00 93.25 96 ALA A N 1
ATOM 751 C CA . ALA A 1 96 ? 10.829 1.015 -12.840 1.00 93.25 96 ALA A CA 1
ATOM 752 C C . ALA A 1 96 ? 10.394 1.302 -11.396 1.00 93.25 96 ALA A C 1
ATOM 754 O O . ALA A 1 96 ? 9.773 2.334 -11.132 1.00 93.25 96 ALA A O 1
ATOM 755 N N . ARG A 1 97 ? 10.807 0.453 -10.445 1.00 93.12 97 ARG A N 1
ATOM 756 C CA . ARG A 1 97 ? 10.536 0.651 -9.017 1.00 93.12 97 ARG A CA 1
ATOM 757 C C . ARG A 1 97 ? 11.113 1.960 -8.490 1.00 93.12 97 ARG A C 1
ATOM 759 O O . ARG A 1 97 ? 10.402 2.698 -7.811 1.00 93.12 97 ARG A O 1
ATOM 766 N N . LYS A 1 98 ? 12.374 2.274 -8.804 1.00 92.56 98 LYS A N 1
ATOM 767 C CA . LYS A 1 98 ? 13.014 3.533 -8.388 1.00 92.56 98 LYS A CA 1
ATOM 768 C C . LYS A 1 98 ? 12.280 4.745 -8.970 1.00 92.56 98 LYS A C 1
ATOM 770 O O . LYS A 1 98 ? 11.950 5.662 -8.223 1.00 92.56 98 LYS A O 1
ATOM 775 N N . SER A 1 99 ? 11.963 4.719 -10.266 1.00 94.38 99 SER A N 1
ATOM 776 C CA . SER A 1 99 ? 11.238 5.804 -10.944 1.00 94.38 99 SER A CA 1
ATOM 777 C C . SER A 1 99 ? 9.844 6.031 -10.355 1.00 94.38 99 SER A C 1
ATOM 779 O O . SER A 1 99 ? 9.479 7.169 -10.062 1.00 94.38 99 SER A O 1
ATOM 781 N N . PHE A 1 100 ? 9.074 4.960 -10.136 1.00 93.56 100 PHE A N 1
ATOM 782 C CA . PHE A 1 100 ? 7.757 5.058 -9.510 1.00 93.56 100 PHE A CA 1
ATOM 783 C C . PHE A 1 100 ? 7.865 5.680 -8.118 1.00 93.56 100 PHE A C 1
ATOM 785 O O . PHE A 1 100 ? 7.190 6.661 -7.818 1.00 93.56 100 PHE A O 1
ATOM 792 N N . ARG A 1 101 ? 8.761 5.152 -7.276 1.00 92.19 101 ARG A N 1
ATOM 793 C CA . ARG A 1 101 ? 8.922 5.630 -5.899 1.00 92.19 101 ARG A CA 1
ATOM 794 C C . ARG A 1 101 ? 9.337 7.099 -5.829 1.00 92.19 101 ARG A C 1
ATOM 796 O O . ARG A 1 101 ? 8.820 7.806 -4.970 1.00 92.19 101 ARG A O 1
ATOM 803 N N . ALA A 1 102 ? 10.197 7.556 -6.741 1.00 92.31 102 ALA A N 1
ATOM 804 C CA . ALA A 1 102 ? 10.601 8.958 -6.832 1.00 92.31 102 ALA A CA 1
ATOM 805 C C . ALA A 1 102 ? 9.427 9.869 -7.229 1.00 92.31 102 ALA A C 1
ATOM 807 O O . ALA A 1 102 ? 9.130 10.830 -6.526 1.00 92.31 102 ALA A O 1
ATOM 808 N N . ARG A 1 103 ? 8.697 9.531 -8.301 1.00 91.25 103 ARG A N 1
ATOM 809 C CA . ARG A 1 103 ? 7.559 10.336 -8.790 1.00 91.25 103 ARG A CA 1
ATOM 810 C C . ARG A 1 103 ? 6.372 10.357 -7.826 1.00 91.25 103 ARG A C 1
ATOM 812 O O . ARG A 1 103 ? 5.642 11.341 -7.769 1.00 91.25 103 ARG A O 1
ATOM 819 N N . HIS A 1 104 ? 6.184 9.285 -7.059 1.00 88.38 104 HIS A N 1
ATOM 820 C CA . HIS A 1 104 ? 5.105 9.168 -6.077 1.00 88.38 104 HIS A CA 1
ATOM 821 C C . HIS A 1 104 ? 5.507 9.591 -4.654 1.00 88.38 104 HIS A C 1
ATOM 823 O O . HIS A 1 104 ? 4.676 9.515 -3.748 1.00 88.38 104 HIS A O 1
ATOM 829 N N . GLY A 1 105 ? 6.745 10.055 -4.441 1.00 87.94 105 GLY A N 1
ATOM 830 C CA . GLY A 1 105 ? 7.213 10.539 -3.138 1.00 87.94 105 GLY A CA 1
ATOM 831 C C . GLY A 1 105 ? 7.177 9.469 -2.045 1.00 87.94 105 GLY A C 1
ATOM 832 O O . GLY A 1 105 ? 6.838 9.762 -0.897 1.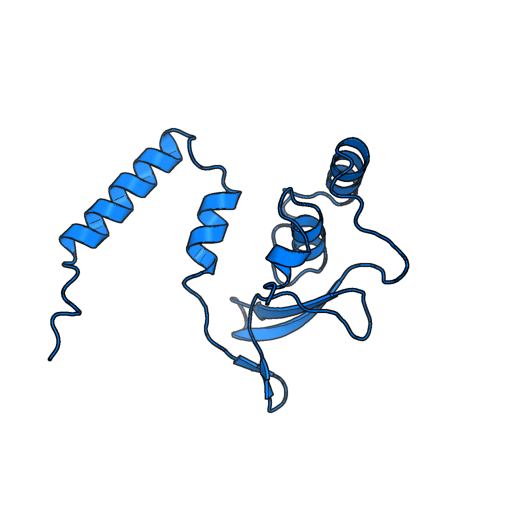00 87.94 105 GLY A O 1
ATOM 833 N N . CYS A 1 106 ? 7.473 8.215 -2.386 1.00 89.31 106 CYS A N 1
ATOM 834 C CA . CYS A 1 106 ? 7.475 7.129 -1.413 1.00 89.31 106 CYS A CA 1
ATOM 835 C C . CYS A 1 106 ? 8.579 7.339 -0.370 1.00 89.31 106 CYS A C 1
ATOM 837 O O . CYS A 1 106 ? 9.741 7.489 -0.735 1.00 89.31 106 CYS A O 1
ATOM 839 N N . GLY A 1 107 ? 8.218 7.308 0.915 1.00 83.00 107 GLY A N 1
ATOM 840 C CA . GLY A 1 107 ? 9.122 7.651 2.022 1.00 83.00 107 GLY A CA 1
ATOM 841 C C . GLY A 1 107 ? 9.066 9.125 2.442 1.00 83.00 107 GLY A C 1
ATOM 842 O O . GLY A 1 107 ? 9.752 9.517 3.373 1.00 83.00 107 GLY A O 1
ATOM 843 N N . THR A 1 108 ? 8.231 9.944 1.794 1.00 88.38 108 THR A N 1
ATOM 844 C CA . THR A 1 108 ? 7.938 11.315 2.243 1.00 88.38 108 THR A CA 1
ATOM 845 C C . THR A 1 108 ? 6.645 11.362 3.055 1.00 88.38 108 THR A C 1
ATOM 847 O O . THR A 1 108 ? 5.780 10.495 2.904 1.00 88.38 108 THR A O 1
ATOM 850 N N . LYS A 1 109 ? 6.434 12.450 3.812 1.00 84.44 109 LYS A N 1
ATOM 851 C CA . LYS A 1 109 ? 5.203 12.713 4.588 1.00 84.44 109 LYS A CA 1
ATOM 852 C C . LYS A 1 109 ? 3.913 12.582 3.762 1.00 84.44 109 LYS A C 1
ATOM 854 O O . LYS A 1 109 ? 2.860 12.243 4.301 1.00 84.44 109 LYS A O 1
ATOM 859 N N . ARG A 1 110 ? 3.975 12.807 2.442 1.00 79.75 110 ARG A N 1
ATOM 860 C CA . ARG A 1 110 ? 2.837 12.637 1.521 1.00 79.75 110 ARG A CA 1
ATOM 861 C C . ARG A 1 110 ? 2.342 11.188 1.461 1.00 79.75 110 ARG A C 1
ATOM 863 O O . ARG A 1 110 ? 1.141 10.968 1.305 1.00 79.75 110 ARG A O 1
ATOM 870 N N . ALA A 1 111 ? 3.254 10.227 1.578 1.00 85.50 111 ALA A N 1
ATOM 871 C CA . ALA A 1 111 ? 3.005 8.797 1.439 1.00 85.50 111 ALA A CA 1
ATOM 872 C C . ALA A 1 111 ? 3.134 8.022 2.763 1.00 85.50 111 ALA A C 1
ATOM 874 O O . ALA A 1 111 ? 3.195 6.798 2.725 1.00 85.50 111 ALA A O 1
ATOM 875 N N . SER A 1 112 ? 3.161 8.703 3.914 1.00 84.44 112 SER A N 1
ATOM 876 C CA . SER A 1 112 ? 3.244 8.069 5.243 1.00 84.44 112 SER A CA 1
ATOM 877 C C . SER A 1 112 ? 1.875 7.762 5.866 1.00 84.44 112 SER A C 1
ATOM 879 O O . SER A 1 112 ? 1.778 6.967 6.794 1.00 84.44 112 SER A O 1
ATOM 881 N N . ASP A 1 113 ? 0.804 8.384 5.371 1.00 88.88 113 ASP A N 1
ATOM 882 C CA . ASP A 1 113 ? -0.538 8.268 5.947 1.00 88.88 113 ASP A CA 1
ATOM 883 C C . ASP A 1 113 ? -1.313 7.077 5.360 1.00 88.88 113 ASP A C 1
ATOM 885 O O . ASP A 1 113 ? -1.631 7.054 4.167 1.00 88.88 113 ASP A O 1
ATOM 889 N N . ARG A 1 114 ? -1.673 6.111 6.215 1.00 86.25 114 ARG A N 1
ATOM 890 C CA . ARG A 1 114 ? -2.433 4.904 5.844 1.00 86.25 114 ARG A CA 1
ATOM 891 C C . ARG A 1 114 ? -3.830 5.208 5.317 1.00 86.25 114 ARG A C 1
ATOM 893 O O . ARG A 1 114 ? -4.397 4.384 4.610 1.00 86.25 114 ARG A O 1
ATOM 900 N N . THR A 1 115 ? -4.409 6.360 5.631 1.00 88.56 115 THR A N 1
ATOM 901 C CA . THR A 1 115 ? -5.721 6.742 5.088 1.00 88.56 115 THR A CA 1
ATOM 902 C C . THR A 1 115 ? -5.633 7.198 3.628 1.00 88.56 115 THR A C 1
ATOM 904 O O . THR A 1 115 ? -6.659 7.357 2.968 1.00 88.56 115 THR A O 1
ATOM 907 N N . LYS A 1 116 ? -4.417 7.370 3.088 1.00 90.12 116 LYS A N 1
ATOM 908 C CA . LYS A 1 116 ? -4.174 7.837 1.720 1.00 90.12 116 LYS A CA 1
ATOM 909 C C . LYS A 1 116 ? -3.776 6.702 0.782 1.00 90.12 116 LYS A C 1
ATOM 911 O O . LYS A 1 116 ? -2.974 5.832 1.109 1.00 90.12 116 LYS A O 1
ATOM 916 N N . ALA A 1 117 ? -4.248 6.786 -0.461 1.00 92.12 117 ALA A N 1
ATOM 917 C CA . ALA A 1 117 ? -3.902 5.845 -1.530 1.00 92.12 117 ALA A CA 1
ATOM 918 C C . ALA A 1 117 ? -2.395 5.810 -1.864 1.00 92.12 117 ALA A C 1
ATOM 920 O O . ALA A 1 117 ? -1.883 4.781 -2.310 1.00 92.12 117 ALA A O 1
ATOM 921 N N . ALA A 1 118 ? -1.676 6.917 -1.640 1.00 91.69 118 ALA A N 1
ATOM 922 C CA . ALA A 1 118 ? -0.237 7.010 -1.887 1.00 91.69 118 ALA A CA 1
ATOM 923 C C . ALA A 1 118 ? 0.569 6.030 -1.018 1.00 91.69 118 ALA A C 1
ATOM 925 O O . ALA A 1 118 ? 1.434 5.335 -1.547 1.00 91.69 118 ALA A O 1
ATOM 926 N N . PHE A 1 119 ? 0.239 5.910 0.274 1.00 91.56 119 PHE A N 1
ATOM 927 C CA . PHE A 1 119 ? 0.895 4.969 1.189 1.00 91.56 119 PHE A CA 1
ATOM 928 C C . PHE A 1 119 ? 0.788 3.530 0.673 1.00 91.56 119 PHE A C 1
ATOM 930 O O . PHE A 1 119 ? 1.789 2.831 0.502 1.00 91.56 119 PHE A O 1
ATOM 937 N N . TRP A 1 120 ? -0.431 3.113 0.329 1.00 93.12 120 TRP A N 1
ATOM 938 C CA . TRP A 1 120 ? -0.696 1.763 -0.164 1.00 93.12 120 TRP A CA 1
ATOM 939 C C . TRP A 1 120 ? -0.050 1.497 -1.518 1.00 93.12 120 TRP A C 1
ATOM 941 O O . TRP A 1 120 ? 0.542 0.439 -1.718 1.00 93.12 120 TRP A O 1
ATOM 951 N N . SER A 1 121 ? -0.067 2.479 -2.419 1.00 92.56 121 SER A N 1
ATOM 952 C CA . SER A 1 121 ? 0.621 2.367 -3.709 1.00 92.56 121 SER A CA 1
ATOM 953 C C . SER A 1 121 ? 2.130 2.188 -3.517 1.00 92.56 121 SER A C 1
ATOM 955 O O . SER A 1 121 ? 2.732 1.308 -4.129 1.00 92.56 121 SER A O 1
ATOM 957 N N . CYS A 1 122 ? 2.744 2.943 -2.605 1.00 92.62 122 CYS A N 1
ATOM 958 C CA . CYS A 1 122 ? 4.155 2.784 -2.259 1.00 92.62 122 CYS A CA 1
ATOM 959 C C . CYS A 1 122 ? 4.471 1.422 -1.624 1.00 92.62 122 CYS A C 1
ATOM 961 O O . CYS A 1 122 ? 5.546 0.874 -1.885 1.00 92.62 122 CYS A O 1
ATOM 963 N N . ARG A 1 123 ? 3.546 0.851 -0.838 1.00 91.38 123 ARG A N 1
ATOM 964 C CA . ARG A 1 123 ? 3.688 -0.498 -0.260 1.00 91.38 123 ARG A CA 1
ATOM 965 C C . ARG A 1 123 ? 3.621 -1.588 -1.332 1.00 91.38 123 ARG A C 1
ATOM 967 O O . ARG A 1 123 ? 4.423 -2.519 -1.289 1.00 91.38 123 ARG A O 1
ATOM 974 N N . MET A 1 124 ? 2.761 -1.435 -2.340 1.00 91.56 124 MET A N 1
ATOM 975 C CA . MET A 1 124 ? 2.704 -2.354 -3.488 1.00 91.56 124 MET A CA 1
ATOM 976 C C . MET A 1 124 ? 3.964 -2.328 -4.360 1.00 91.56 124 MET A C 1
ATOM 978 O O . MET A 1 124 ? 4.317 -3.339 -4.961 1.00 91.56 124 MET A O 1
ATOM 982 N N . TRP A 1 125 ? 4.658 -1.190 -4.403 1.00 92.44 125 TRP A N 1
ATOM 983 C CA . TRP A 1 125 ? 5.943 -1.012 -5.089 1.00 92.44 125 TRP A CA 1
ATOM 984 C C . TRP A 1 125 ? 7.156 -1.246 -4.166 1.00 92.44 125 TRP A C 1
ATOM 986 O O . TRP A 1 125 ? 8.244 -0.706 -4.394 1.00 92.44 125 TRP A O 1
ATOM 996 N N . SER A 1 126 ? 6.981 -2.033 -3.100 1.00 88.25 126 SER A N 1
ATOM 997 C CA . SER A 1 126 ? 8.075 -2.502 -2.241 1.00 88.25 126 SER A CA 1
ATOM 998 C C . SER A 1 126 ? 8.798 -3.714 -2.851 1.00 88.25 126 SER A C 1
ATOM 1000 O O . SER A 1 126 ? 8.458 -4.189 -3.936 1.00 88.25 126 SER A O 1
ATOM 1002 N N . LYS A 1 127 ? 9.835 -4.215 -2.166 1.00 86.44 127 LYS A N 1
ATOM 1003 C CA . LYS A 1 127 ? 10.529 -5.453 -2.560 1.00 86.44 127 LYS A CA 1
ATOM 1004 C C . LYS A 1 127 ? 9.647 -6.698 -2.367 1.00 86.44 127 LYS A C 1
ATOM 1006 O O . LYS A 1 127 ? 9.873 -7.700 -3.040 1.00 86.44 127 LYS A O 1
ATOM 1011 N N . LYS A 1 128 ? 8.651 -6.643 -1.472 1.00 86.06 128 LYS A N 1
ATOM 1012 C CA . LYS A 1 128 ? 7.784 -7.787 -1.169 1.00 86.06 128 LYS A CA 1
ATOM 1013 C C . LYS A 1 128 ? 6.879 -8.112 -2.358 1.00 86.06 128 LYS A C 1
ATOM 1015 O O . LYS A 1 128 ? 6.352 -7.198 -3.001 1.00 86.06 128 LYS A O 1
ATOM 1020 N N . PRO A 1 129 ? 6.670 -9.401 -2.672 1.00 86.50 129 PRO A N 1
ATOM 1021 C CA . PRO A 1 129 ? 5.789 -9.766 -3.758 1.00 86.50 129 PRO A CA 1
ATOM 1022 C C . PRO A 1 129 ? 4.335 -9.405 -3.452 1.00 86.50 129 PRO A C 1
ATOM 1024 O O . PRO A 1 129 ? 3.856 -9.612 -2.340 1.00 86.50 129 PRO A O 1
ATOM 1027 N N . VAL A 1 130 ? 3.617 -8.897 -4.461 1.00 87.19 130 VAL A N 1
ATOM 1028 C CA . VAL A 1 130 ? 2.196 -8.520 -4.350 1.00 87.19 130 VAL A CA 1
ATOM 1029 C C . VAL A 1 130 ? 1.350 -9.675 -3.816 1.00 87.19 130 VAL A C 1
ATOM 1031 O O . VAL A 1 130 ? 0.479 -9.448 -2.987 1.00 87.19 130 VAL A O 1
ATOM 1034 N N . SER A 1 131 ? 1.647 -10.912 -4.220 1.00 85.19 131 SER A N 1
ATOM 1035 C CA . SER A 1 131 ? 0.977 -12.111 -3.706 1.00 85.19 131 SER A CA 1
ATOM 1036 C C . SER A 1 131 ? 1.088 -12.253 -2.187 1.00 85.19 131 SER A C 1
ATOM 1038 O O . SER A 1 131 ? 0.108 -12.599 -1.540 1.00 85.19 131 SER A O 1
ATOM 1040 N N . LYS A 1 132 ? 2.245 -11.931 -1.598 1.00 85.06 132 LYS A N 1
ATOM 1041 C CA . LYS A 1 132 ? 2.429 -11.952 -0.141 1.00 85.06 132 LYS A CA 1
ATOM 1042 C C . LYS A 1 132 ? 1.774 -10.749 0.539 1.00 85.06 132 LYS A C 1
ATOM 1044 O O . LYS A 1 132 ? 1.249 -10.895 1.632 1.00 85.06 132 LYS A O 1
ATOM 1049 N N . ILE A 1 133 ? 1.737 -9.586 -0.116 1.00 86.25 133 ILE A N 1
ATOM 1050 C CA . ILE A 1 133 ? 1.071 -8.383 0.421 1.00 86.25 133 ILE A CA 1
ATOM 1051 C C . ILE A 1 133 ? -0.450 -8.562 0.503 1.00 86.25 133 ILE A C 1
ATOM 1053 O O . ILE A 1 133 ? -1.067 -8.092 1.452 1.00 86.25 133 ILE A O 1
ATOM 1057 N N . LEU A 1 134 ? -1.054 -9.237 -0.477 1.00 85.50 134 LEU A N 1
ATOM 1058 C CA . LEU A 1 134 ? -2.493 -9.519 -0.494 1.00 85.50 134 LEU A CA 1
ATOM 1059 C C . LEU A 1 134 ? -2.902 -10.647 0.470 1.00 85.50 134 LEU A C 1
ATOM 1061 O O . LEU A 1 134 ? -4.069 -11.023 0.475 1.00 85.50 134 LEU A O 1
ATOM 1065 N N . GLY A 1 135 ? -1.965 -11.186 1.262 1.00 68.62 135 GLY A N 1
ATOM 1066 C CA . GLY A 1 135 ? -2.221 -12.319 2.149 1.00 68.62 135 GLY A CA 1
ATOM 1067 C C . GLY A 1 135 ? -2.506 -13.586 1.353 1.00 68.62 135 GLY A C 1
ATOM 1068 O O . GLY A 1 135 ? -3.612 -14.113 1.410 1.00 68.62 135 GLY A O 1
ATOM 1069 N N . GLY A 1 136 ? -1.529 -14.020 0.547 1.00 53.16 136 GLY A N 1
ATOM 1070 C CA . GLY A 1 136 ? -1.634 -15.242 -0.250 1.00 53.16 136 GLY A CA 1
ATOM 1071 C C . GLY A 1 136 ? -2.172 -16.413 0.577 1.00 53.16 136 GLY A C 1
ATOM 1072 O O . GLY A 1 136 ? -1.656 -16.661 1.665 1.00 53.16 136 GLY A O 1
ATOM 1073 N N . LYS A 1 137 ? -3.213 -17.067 0.041 1.00 40.22 137 LYS A N 1
ATOM 1074 C CA . LYS A 1 137 ? -3.657 -18.403 0.456 1.00 40.22 137 LYS A CA 1
ATOM 1075 C C . LYS A 1 137 ? -2.486 -19.378 0.479 1.00 40.22 137 LYS A C 1
ATOM 1077 O O . LYS A 1 137 ? -1.589 -19.218 -0.385 1.00 40.22 137 LYS A O 1
#

Foldseek 3Di:
DDPDDDPDPVNVVVVVVVVVVCVVVVVDDPVVVVVVVPVVPFDFDDDPNDTDTAPAWAQDDVARIWHWHQDPVPRDIDIEHEHHPPDDQVLVPVVSLVVVCVVLVPPDPSQPDPNYRSVVVNVPSDPDDPCVSNPHD

pLDDT: mean 77.2, std 16.08, range [39.31, 94.38]